Protein AF-A0A1G4YIP1-F1 (afdb_monomer_lite)

Radius of gyration: 13.77 Å; chains: 1; bounding box: 43×29×30 Å

Structure (mmCIF, N/CA/C/O backbone):
data_AF-A0A1G4YIP1-F1
#
_entry.id   AF-A0A1G4YIP1-F1
#
loop_
_atom_site.group_PDB
_atom_site.id
_atom_site.type_symbol
_atom_site.label_atom_id
_atom_site.label_alt_id
_atom_site.label_comp_id
_atom_site.label_asym_id
_atom_site.label_entity_id
_atom_site.label_seq_id
_atom_site.pdbx_PDB_ins_code
_atom_site.Cartn_x
_atom_site.Cartn_y
_atom_site.Cartn_z
_atom_site.occupancy
_atom_site.B_iso_or_equiv
_atom_site.auth_seq_id
_atom_site.auth_comp_id
_atom_site.auth_asym_id
_atom_site.auth_atom_id
_atom_site.pdbx_PDB_model_num
ATOM 1 N N . MET A 1 1 ? 28.352 14.961 5.999 1.00 33.53 1 MET A N 1
ATOM 2 C CA . MET A 1 1 ? 27.282 15.372 5.072 1.00 33.53 1 MET A CA 1
ATOM 3 C C . MET A 1 1 ? 26.196 14.330 5.193 1.00 33.53 1 MET A C 1
ATOM 5 O O . MET A 1 1 ? 26.426 13.199 4.799 1.00 33.53 1 MET A O 1
ATOM 9 N N . ILE A 1 2 ? 25.114 14.660 5.893 1.00 30.39 2 ILE A N 1
ATOM 10 C CA . ILE A 1 2 ? 23.908 13.834 5.896 1.00 30.39 2 ILE A CA 1
ATOM 11 C C . ILE A 1 2 ? 23.089 14.417 4.758 1.00 30.39 2 ILE A C 1
ATOM 13 O O . ILE A 1 2 ? 22.595 15.536 4.883 1.00 30.39 2 ILE A O 1
ATOM 17 N N . ASP A 1 3 ? 23.057 13.719 3.628 1.00 28.06 3 ASP A N 1
ATOM 18 C CA . ASP A 1 3 ? 22.145 14.056 2.548 1.00 28.06 3 ASP A CA 1
ATOM 19 C C . ASP A 1 3 ? 20.732 13.921 3.109 1.00 28.06 3 ASP A C 1
ATOM 21 O O . ASP A 1 3 ? 20.262 12.829 3.434 1.00 28.06 3 ASP A O 1
ATOM 25 N N . ILE A 1 4 ? 20.091 15.070 3.317 1.00 35.44 4 ILE A N 1
ATOM 26 C CA . ILE A 1 4 ? 18.675 15.174 3.642 1.00 35.44 4 ILE A CA 1
ATOM 27 C C . ILE A 1 4 ? 17.959 14.699 2.381 1.00 35.44 4 ILE A C 1
ATOM 29 O O . ILE A 1 4 ? 17.702 15.471 1.460 1.00 35.44 4 ILE A O 1
ATOM 33 N N . VAL A 1 5 ? 17.740 13.384 2.307 1.00 36.22 5 VAL A N 1
ATOM 34 C CA . VAL A 1 5 ? 16.896 12.740 1.307 1.00 36.22 5 VAL A CA 1
ATOM 35 C C . VAL A 1 5 ? 15.584 13.505 1.302 1.00 36.22 5 VAL A C 1
ATOM 37 O O . VAL A 1 5 ? 14.971 13.675 2.357 1.00 36.22 5 VAL A O 1
ATOM 40 N N . ALA A 1 6 ? 15.234 14.016 0.121 1.00 34.22 6 ALA A N 1
ATOM 41 C CA . ALA A 1 6 ? 14.028 14.770 -0.162 1.00 34.22 6 ALA A CA 1
ATOM 42 C C . ALA A 1 6 ? 12.882 14.309 0.742 1.00 34.22 6 ALA A C 1
ATOM 44 O O . ALA A 1 6 ? 12.443 13.158 0.676 1.00 34.22 6 ALA A O 1
ATOM 45 N N . ILE A 1 7 ? 12.420 15.212 1.610 1.00 39.38 7 ILE A N 1
ATOM 46 C CA . ILE A 1 7 ? 11.196 15.034 2.387 1.00 39.38 7 ILE A CA 1
ATOM 47 C C . ILE A 1 7 ? 10.050 15.206 1.384 1.00 39.38 7 ILE A C 1
ATOM 49 O O . ILE A 1 7 ? 9.342 16.210 1.371 1.00 39.38 7 ILE A O 1
ATOM 53 N N . GLY A 1 8 ? 9.919 14.237 0.475 1.00 40.88 8 GLY A N 1
ATOM 54 C CA . GLY A 1 8 ? 8.732 14.064 -0.335 1.00 40.88 8 GLY A CA 1
ATOM 55 C C . GLY A 1 8 ? 7.595 13.877 0.651 1.00 40.88 8 GLY A C 1
ATOM 56 O O . GLY A 1 8 ? 7.626 12.971 1.486 1.00 40.88 8 GLY A O 1
ATOM 57 N N . THR A 1 9 ? 6.640 14.800 0.636 1.00 42.56 9 THR A N 1
ATOM 58 C CA . THR A 1 9 ? 5.477 14.728 1.516 1.00 42.56 9 THR A CA 1
ATOM 59 C C . THR A 1 9 ? 4.752 13.427 1.190 1.00 42.56 9 THR A C 1
ATOM 61 O O . THR A 1 9 ? 4.124 13.309 0.140 1.00 42.56 9 THR A O 1
ATOM 64 N N . LEU A 1 10 ? 4.909 12.428 2.060 1.00 49.25 10 LEU A N 1
ATOM 65 C CA . LEU A 1 10 ? 4.375 11.088 1.869 1.00 49.25 10 LEU A CA 1
ATOM 66 C C . LEU A 1 10 ? 2.867 11.139 2.120 1.00 49.25 10 LEU A C 1
ATOM 68 O O . LEU A 1 10 ? 2.395 10.978 3.248 1.00 49.25 10 LEU A O 1
ATOM 72 N N . LEU A 1 11 ? 2.118 11.463 1.070 1.00 49.31 11 LEU A N 1
ATOM 73 C CA . LEU A 1 11 ? 0.665 11.479 1.096 1.00 49.31 11 LEU A CA 1
ATOM 74 C C . LEU A 1 11 ? 0.182 10.072 0.766 1.00 49.31 11 LEU A C 1
ATOM 76 O O . LEU A 1 11 ? 0.364 9.559 -0.339 1.00 49.31 11 LEU A O 1
ATOM 80 N N . TYR A 1 12 ? -0.434 9.437 1.754 1.00 55.31 12 TYR A N 1
ATOM 81 C CA . TYR A 1 12 ? -1.125 8.176 1.555 1.00 55.31 12 TYR A CA 1
ATOM 82 C C . TYR A 1 12 ? -2.530 8.498 1.082 1.00 55.31 12 TYR A C 1
ATOM 84 O O . TYR A 1 12 ? -3.348 9.009 1.843 1.00 55.31 12 TYR A O 1
ATOM 92 N N . THR A 1 13 ? -2.790 8.270 -0.201 1.00 54.44 13 THR A N 1
ATOM 93 C CA . THR A 1 13 ? -4.113 8.500 -0.782 1.00 54.44 13 THR A CA 1
ATOM 94 C C . THR A 1 13 ? -4.750 7.164 -1.107 1.00 54.44 13 THR A C 1
ATOM 96 O O . THR A 1 13 ? -4.148 6.300 -1.743 1.00 54.44 13 THR A O 1
ATOM 99 N N . LEU A 1 14 ? -5.976 6.996 -0.632 1.00 58.94 14 LEU A N 1
ATOM 100 C CA . LEU A 1 14 ? -6.717 5.745 -0.666 1.00 58.94 14 LEU A CA 1
ATOM 101 C C . LEU A 1 14 ? -7.362 5.601 -2.049 1.00 58.94 14 LEU A C 1
ATOM 103 O O . LEU A 1 14 ? -8.034 6.510 -2.539 1.00 58.94 14 LEU A O 1
ATOM 107 N N . GLY A 1 15 ? -7.071 4.494 -2.728 1.00 56.72 15 GLY A N 1
ATOM 108 C CA . GLY A 1 15 ? -7.300 4.345 -4.159 1.00 56.72 15 GLY A CA 1
ATOM 109 C C . GLY A 1 15 ? -8.763 4.192 -4.566 1.00 56.72 15 GLY A C 1
ATOM 110 O O . GLY A 1 15 ? -9.169 3.089 -4.901 1.00 56.72 15 GLY A O 1
ATOM 111 N N . LYS A 1 16 ? -9.507 5.302 -4.678 1.00 46.88 16 LYS A N 1
ATOM 112 C CA . LYS A 1 16 ? -10.718 5.389 -5.522 1.00 46.88 16 LYS A CA 1
ATOM 113 C C . LYS A 1 16 ? -10.874 6.664 -6.353 1.00 46.88 16 LYS A C 1
ATOM 115 O O . LYS A 1 16 ? -11.898 6.828 -7.010 1.00 46.88 16 LYS A O 1
ATOM 120 N N . ASP A 1 17 ? -9.845 7.499 -6.466 1.00 48.69 17 ASP A N 1
ATOM 121 C CA . ASP A 1 17 ? -9.867 8.610 -7.423 1.00 48.69 17 ASP A CA 1
ATOM 122 C C . ASP A 1 17 ? -9.443 8.160 -8.828 1.00 48.69 17 ASP A C 1
ATOM 124 O O . ASP A 1 17 ? -8.357 8.456 -9.325 1.00 48.69 17 ASP A O 1
ATOM 128 N N . TYR A 1 18 ? -10.343 7.449 -9.514 1.00 45.31 18 TYR A N 1
ATOM 129 C CA . TYR A 1 18 ? -10.217 7.159 -10.951 1.00 45.31 18 TYR A CA 1
ATOM 130 C C . TYR A 1 18 ? -10.092 8.438 -11.798 1.00 45.31 18 TYR A C 1
ATOM 132 O O . TYR A 1 18 ? -9.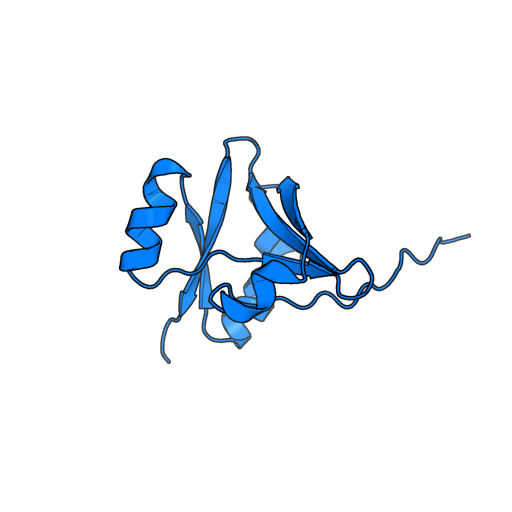487 8.404 -12.867 1.00 45.31 18 TYR A O 1
ATOM 140 N N . LYS A 1 19 ? -10.618 9.575 -11.315 1.00 43.12 19 LYS A N 1
ATOM 141 C CA . LYS A 1 19 ? -10.507 10.880 -11.986 1.00 43.12 19 LYS A CA 1
ATOM 142 C C . LYS A 1 19 ? -9.087 11.456 -11.989 1.00 43.12 19 LYS A C 1
ATOM 144 O O . LYS A 1 19 ? -8.784 12.254 -12.868 1.00 43.12 19 LYS A O 1
ATOM 149 N N . GLU A 1 20 ? -8.219 11.045 -11.064 1.00 52.44 20 GLU A N 1
ATOM 150 C CA . GLU A 1 20 ? -6.845 11.557 -10.977 1.00 52.44 20 GLU A CA 1
ATOM 151 C C . GLU A 1 20 ? -5.807 10.652 -11.650 1.00 52.44 20 GLU A C 1
ATOM 153 O O . GLU A 1 20 ? -4.714 11.123 -11.954 1.00 52.44 20 GLU A O 1
ATOM 158 N N . ARG A 1 21 ? -6.133 9.385 -11.960 1.00 49.97 21 ARG A N 1
ATOM 159 C CA . ARG A 1 21 ? -5.178 8.428 -12.563 1.00 49.97 21 ARG A CA 1
ATOM 160 C C . ARG A 1 21 ? -4.544 8.915 -13.871 1.00 49.97 21 ARG A C 1
ATOM 162 O O . ARG A 1 21 ? -3.428 8.533 -14.181 1.00 49.97 21 ARG A O 1
ATOM 169 N N . GLY A 1 22 ? -5.209 9.795 -14.623 1.00 54.56 22 GLY A N 1
ATOM 170 C CA . GLY A 1 22 ? -4.637 10.373 -15.846 1.00 54.56 22 GLY A CA 1
ATOM 171 C C . GLY A 1 22 ? -3.456 11.329 -15.618 1.00 54.56 22 GLY A C 1
ATOM 172 O O . GLY A 1 22 ? -2.751 11.641 -16.572 1.00 54.56 22 GLY A O 1
ATOM 173 N N . GLN A 1 23 ? -3.241 11.814 -14.389 1.00 67.12 23 GLN A N 1
ATOM 174 C CA . GLN A 1 23 ? -2.188 12.791 -14.073 1.00 67.12 23 GLN A CA 1
ATOM 175 C C . GLN A 1 23 ? -0.969 12.191 -13.369 1.00 67.12 23 GLN A C 1
ATOM 177 O O . GLN A 1 23 ? 0.064 12.859 -13.296 1.00 67.12 23 GLN A O 1
ATOM 182 N N . TRP A 1 24 ? -1.086 10.969 -12.848 1.00 75.19 24 TRP A N 1
ATOM 183 C CA . TRP A 1 24 ? -0.060 10.341 -12.022 1.00 75.19 24 TRP A CA 1
ATOM 184 C C . TRP A 1 24 ? 0.497 9.106 -12.714 1.00 75.19 24 TRP A C 1
ATOM 186 O O . TRP A 1 24 ? -0.244 8.294 -13.260 1.00 75.19 24 TRP A O 1
ATOM 196 N N . LYS A 1 25 ? 1.820 8.958 -12.689 1.00 82.94 25 LYS A N 1
ATOM 197 C CA . LYS A 1 25 ? 2.479 7.755 -13.185 1.00 82.94 25 LYS A CA 1
ATOM 198 C C . LYS A 1 25 ? 2.300 6.640 -12.158 1.00 82.94 25 LYS A C 1
ATOM 200 O O . LYS A 1 25 ? 2.786 6.766 -11.036 1.00 82.94 25 LYS A O 1
ATOM 205 N N . ASP A 1 26 ? 1.629 5.563 -12.549 1.00 85.12 26 ASP A N 1
ATOM 206 C CA . ASP A 1 26 ? 1.477 4.380 -11.706 1.00 85.12 26 ASP A CA 1
ATOM 207 C C . ASP A 1 26 ? 2.751 3.523 -11.751 1.00 85.12 26 ASP A C 1
ATOM 209 O O . ASP A 1 26 ? 3.186 3.059 -12.808 1.00 85.12 26 ASP A O 1
ATOM 213 N N . GLU A 1 27 ? 3.351 3.293 -10.588 1.00 90.44 27 GLU A N 1
ATOM 214 C CA . GLU A 1 27 ? 4.534 2.457 -10.406 1.00 90.44 27 GLU A CA 1
ATOM 215 C C . GLU A 1 27 ? 4.304 1.417 -9.307 1.00 90.44 27 GLU A C 1
ATOM 217 O O . GLU A 1 27 ? 3.413 1.537 -8.466 1.00 90.44 27 GLU A O 1
ATOM 222 N N . LYS A 1 28 ? 5.125 0.367 -9.298 1.00 91.25 28 LYS A N 1
ATOM 223 C CA . LYS A 1 28 ? 5.176 -0.591 -8.191 1.00 91.25 28 LYS A CA 1
ATOM 224 C C . LYS A 1 28 ? 6.386 -0.277 -7.327 1.00 91.25 28 LYS A C 1
ATOM 226 O O . LYS A 1 28 ? 7.494 -0.165 -7.846 1.00 91.25 28 LYS A O 1
ATOM 231 N N . LYS A 1 29 ? 6.184 -0.190 -6.015 1.00 93.00 29 LYS A N 1
ATOM 232 C CA . LYS A 1 29 ? 7.260 -0.111 -5.028 1.00 93.00 29 LYS A CA 1
ATOM 233 C C . LYS A 1 29 ? 7.351 -1.446 -4.313 1.00 93.00 29 LYS A C 1
ATOM 235 O O . LYS A 1 29 ? 6.430 -1.833 -3.596 1.00 93.00 29 LYS A O 1
ATOM 240 N N . LEU A 1 30 ? 8.459 -2.139 -4.548 1.00 95.44 30 LEU A N 1
ATOM 241 C CA . LEU A 1 30 ? 8.792 -3.361 -3.838 1.00 95.44 30 LEU A CA 1
ATOM 242 C C . LEU A 1 30 ? 9.150 -3.012 -2.390 1.00 95.44 30 LEU A C 1
ATOM 244 O O . LEU A 1 30 ? 10.010 -2.163 -2.158 1.00 95.44 30 LEU A O 1
ATOM 248 N N . VAL A 1 31 ? 8.486 -3.653 -1.436 1.00 94.50 31 VAL A N 1
ATOM 249 C CA . VAL A 1 31 ? 8.724 -3.469 -0.002 1.00 94.50 31 VAL A CA 1
ATOM 250 C C . VAL A 1 31 ? 8.763 -4.812 0.722 1.00 94.50 31 VAL A C 1
ATOM 252 O O . VAL A 1 31 ? 8.337 -5.838 0.191 1.00 94.50 31 VAL A O 1
ATOM 255 N N . ASP A 1 32 ? 9.264 -4.795 1.954 1.00 95.06 32 ASP A N 1
ATOM 256 C CA . ASP A 1 32 ? 9.252 -5.955 2.840 1.00 95.06 32 ASP A CA 1
ATOM 257 C C . ASP A 1 32 ? 7.894 -6.155 3.522 1.00 95.06 32 ASP A C 1
ATOM 259 O O . ASP A 1 32 ? 7.107 -5.224 3.700 1.00 95.06 32 ASP A O 1
ATOM 263 N N . TYR A 1 33 ? 7.645 -7.379 3.993 1.00 93.44 33 TYR A N 1
ATOM 264 C CA . TYR A 1 33 ? 6.395 -7.747 4.668 1.00 93.44 33 TYR A CA 1
ATOM 265 C C . TYR A 1 33 ? 6.068 -6.853 5.877 1.00 93.44 33 TYR A C 1
ATOM 267 O O . TYR A 1 33 ? 4.911 -6.480 6.070 1.00 93.44 33 TYR A O 1
ATOM 275 N N . ASN A 1 34 ? 7.089 -6.474 6.656 1.00 93.88 34 ASN A N 1
ATOM 276 C CA . ASN A 1 34 ? 6.962 -5.638 7.859 1.00 93.88 34 ASN A CA 1
ATOM 277 C C . ASN A 1 34 ? 7.017 -4.130 7.565 1.00 93.88 34 ASN A C 1
ATOM 279 O O . ASN A 1 34 ? 6.934 -3.318 8.487 1.00 93.88 34 ASN A O 1
ATOM 283 N N . TRP A 1 35 ? 7.175 -3.736 6.299 1.00 93.88 35 TRP A N 1
ATOM 284 C CA . TRP A 1 35 ? 7.272 -2.332 5.911 1.00 93.88 35 TRP A CA 1
ATOM 285 C C . TRP A 1 35 ? 6.083 -1.474 6.384 1.00 93.88 35 TRP A C 1
ATOM 287 O O . TRP A 1 35 ? 6.332 -0.351 6.826 1.00 93.88 35 TRP A O 1
ATOM 297 N N . PRO A 1 36 ? 4.812 -1.941 6.363 1.00 91.50 36 PRO A N 1
ATOM 298 C CA . PRO A 1 36 ? 3.684 -1.130 6.817 1.00 91.50 36 PRO A CA 1
ATOM 299 C C . PRO A 1 36 ? 3.800 -0.720 8.289 1.00 91.50 36 PRO A C 1
ATOM 301 O O . PRO A 1 36 ? 3.428 0.397 8.641 1.00 91.50 36 PRO A O 1
ATOM 304 N N . ASP A 1 37 ? 4.338 -1.603 9.133 1.00 91.50 37 ASP A N 1
ATOM 305 C CA . ASP A 1 37 ? 4.591 -1.338 10.549 1.00 91.50 37 ASP A CA 1
ATOM 306 C C . ASP A 1 37 ? 5.826 -0.432 10.727 1.00 91.50 37 ASP A C 1
ATOM 308 O O . ASP A 1 37 ? 5.766 0.560 11.445 1.00 91.50 37 ASP A O 1
ATOM 312 N N . GLN A 1 38 ? 6.931 -0.711 10.024 1.00 91.81 38 GLN A N 1
ATOM 313 C CA . GLN A 1 38 ? 8.192 0.037 10.170 1.00 91.81 38 GLN A CA 1
ATOM 314 C C . GLN A 1 38 ? 8.144 1.471 9.620 1.00 91.81 38 GLN A C 1
ATOM 316 O O . GLN A 1 38 ? 8.843 2.349 10.117 1.00 91.81 38 GLN A O 1
ATOM 321 N N . SER A 1 39 ? 7.339 1.714 8.587 1.00 86.38 39 SER A N 1
ATOM 322 C CA . SER A 1 39 ? 7.192 3.032 7.949 1.00 86.38 39 SER A CA 1
ATOM 323 C C . SER A 1 39 ? 6.187 3.953 8.654 1.00 86.38 39 SER A C 1
ATOM 325 O O . SER A 1 39 ? 6.015 5.101 8.239 1.00 86.38 39 SER A O 1
ATOM 327 N N . GLY A 1 40 ? 5.461 3.451 9.662 1.00 87.75 40 GLY A N 1
ATOM 328 C CA . GLY A 1 40 ? 4.308 4.140 10.251 1.00 87.75 40 GLY A CA 1
ATOM 329 C C . GLY A 1 40 ? 3.096 4.230 9.311 1.00 87.75 40 GLY A C 1
ATOM 330 O O . GLY A 1 40 ? 2.132 4.934 9.610 1.00 87.75 40 GLY A O 1
ATOM 331 N N . PHE A 1 41 ? 3.114 3.535 8.164 1.00 88.88 41 PHE A N 1
ATOM 332 C CA . PHE A 1 41 ? 1.984 3.499 7.230 1.00 88.88 41 PHE A CA 1
ATOM 333 C C . PHE A 1 41 ? 0.737 2.932 7.904 1.00 88.88 41 PHE A C 1
ATOM 335 O O . PHE A 1 41 ? -0.348 3.494 7.788 1.00 88.88 41 PHE A O 1
ATOM 342 N N . LYS A 1 42 ? 0.888 1.808 8.609 1.00 89.50 42 LYS A N 1
ATOM 343 C CA . LYS A 1 42 ? -0.221 1.094 9.245 1.00 89.50 42 LYS A CA 1
ATOM 344 C C . LYS A 1 42 ? -0.906 1.932 10.321 1.00 89.50 42 LYS A C 1
ATOM 346 O O . LYS A 1 42 ? -2.128 1.926 10.387 1.00 89.50 42 LYS A O 1
ATOM 351 N N . GLU A 1 43 ? -0.133 2.672 11.111 1.00 89.94 43 GLU A N 1
ATOM 352 C CA . GLU A 1 43 ? -0.653 3.603 12.118 1.00 89.94 43 GLU A CA 1
ATOM 353 C C . GLU A 1 43 ? -1.462 4.724 11.458 1.00 89.94 43 GLU A C 1
ATOM 355 O O . GLU A 1 43 ? -2.637 4.892 11.764 1.00 89.94 43 GLU A O 1
ATOM 360 N N . LYS A 1 44 ? -0.899 5.393 10.446 1.00 87.19 44 LYS A N 1
ATOM 361 C CA . LYS A 1 44 ? -1.603 6.438 9.683 1.00 87.19 44 LYS A CA 1
ATOM 362 C C . LYS A 1 44 ? -2.846 5.930 8.953 1.00 87.19 44 LYS A C 1
ATOM 364 O O . LYS A 1 44 ? -3.809 6.674 8.776 1.00 87.19 44 LYS A O 1
ATOM 369 N N . ALA A 1 45 ? -2.828 4.687 8.478 1.00 87.38 45 ALA A N 1
ATOM 370 C CA . ALA A 1 45 ? -4.000 4.057 7.884 1.00 87.38 45 ALA A CA 1
ATOM 371 C C . ALA A 1 45 ? -5.080 3.814 8.950 1.00 87.38 45 ALA A C 1
ATOM 373 O O . ALA A 1 45 ? -6.248 4.125 8.716 1.00 87.38 45 ALA A O 1
ATOM 374 N N . ALA A 1 46 ? -4.689 3.346 10.138 1.00 89.56 46 ALA A N 1
ATOM 375 C CA . ALA A 1 46 ? -5.593 3.140 11.264 1.00 89.56 46 ALA A CA 1
ATOM 376 C C . ALA A 1 46 ? -6.203 4.455 11.781 1.00 89.56 46 ALA A C 1
ATOM 378 O O . ALA A 1 46 ? -7.406 4.498 12.022 1.00 89.56 46 ALA A O 1
ATOM 379 N N . GLU A 1 47 ? -5.431 5.544 11.860 1.00 88.56 47 GLU A N 1
ATOM 380 C CA . GLU A 1 47 ? -5.934 6.896 12.174 1.00 88.56 47 GLU A CA 1
ATOM 381 C C . GLU A 1 47 ? -7.023 7.361 11.193 1.00 88.56 47 GLU A C 1
ATOM 383 O O . GLU A 1 47 ? -7.938 8.096 11.557 1.00 88.56 47 GLU A O 1
ATOM 388 N N . GLN A 1 48 ? -6.956 6.893 9.944 1.00 84.31 48 GLN A N 1
ATOM 389 C CA . GLN A 1 48 ? -7.954 7.155 8.903 1.00 84.31 48 GLN A CA 1
ATOM 390 C C . GLN A 1 48 ? -9.110 6.135 8.898 1.00 84.31 48 GLN A C 1
ATOM 392 O O . GLN A 1 48 ? -9.989 6.193 8.030 1.00 84.31 48 GLN A O 1
ATOM 397 N N . GLY A 1 49 ? -9.125 5.204 9.855 1.00 89.12 49 GLY A N 1
ATOM 398 C CA . GLY A 1 49 ? -10.139 4.161 10.001 1.00 89.12 49 GLY A CA 1
ATOM 399 C C . GLY A 1 49 ? -9.945 2.972 9.061 1.00 89.12 49 GLY A C 1
ATOM 400 O O . GLY A 1 49 ? -10.927 2.325 8.703 1.00 89.12 49 GLY A O 1
ATOM 401 N N . TYR A 1 50 ? -8.719 2.695 8.614 1.00 90.06 50 TYR A N 1
ATOM 402 C CA . TYR A 1 50 ? -8.408 1.562 7.743 1.00 90.06 50 TYR A CA 1
ATOM 403 C C . TYR A 1 50 ? -7.610 0.482 8.465 1.00 90.06 50 TYR A C 1
ATOM 405 O O . TYR A 1 50 ? -6.623 0.750 9.143 1.00 90.06 50 TYR A O 1
ATOM 413 N N . GLU A 1 51 ? -7.983 -0.766 8.213 1.00 91.88 51 GLU A N 1
ATOM 414 C CA . GLU A 1 51 ? -7.161 -1.929 8.519 1.00 91.88 51 GLU A CA 1
ATOM 415 C C . GLU A 1 51 ? -6.481 -2.408 7.237 1.00 91.88 51 GLU A C 1
ATOM 417 O O . GLU A 1 51 ? -7.150 -2.685 6.236 1.00 91.88 51 GLU A O 1
ATOM 422 N N . VAL A 1 52 ? -5.150 -2.506 7.265 1.00 93.25 52 VAL A N 1
ATOM 423 C CA . VAL A 1 52 ? -4.338 -2.905 6.109 1.00 93.25 52 VAL A CA 1
ATOM 424 C C . VAL A 1 52 ? -3.879 -4.353 6.196 1.00 93.25 52 VAL A C 1
ATOM 426 O O . VAL A 1 52 ? -3.584 -4.874 7.270 1.00 93.25 52 VAL A O 1
ATOM 429 N N . ARG A 1 53 ? -3.779 -5.002 5.037 1.00 94.56 53 ARG A N 1
ATOM 430 C CA . ARG A 1 53 ? -3.310 -6.378 4.895 1.00 94.56 53 ARG A CA 1
ATOM 431 C C . ARG A 1 53 ? -2.677 -6.625 3.532 1.00 94.56 53 ARG A C 1
ATOM 433 O O . ARG A 1 53 ? -3.051 -6.015 2.532 1.00 94.56 53 ARG A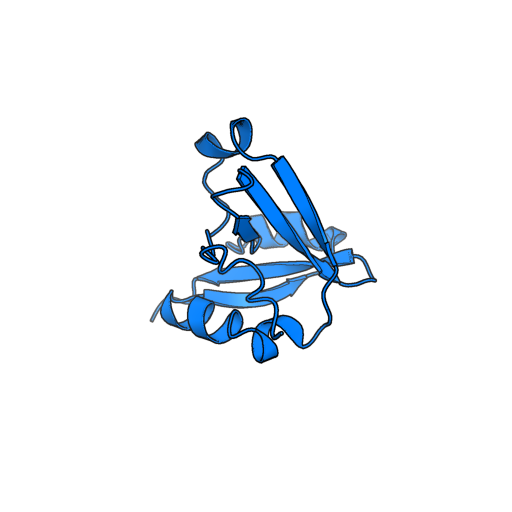 O 1
ATOM 440 N N . TRP A 1 54 ? -1.786 -7.605 3.485 1.00 96.69 54 TRP A N 1
ATOM 441 C CA . TRP A 1 54 ? -1.277 -8.157 2.235 1.00 96.69 54 TRP A CA 1
ATOM 442 C C . TRP A 1 54 ? -2.318 -9.072 1.586 1.00 96.69 54 TRP A C 1
ATOM 444 O O . TRP A 1 54 ? -2.929 -9.919 2.250 1.00 96.69 54 TRP A O 1
ATOM 454 N N . VAL A 1 55 ? -2.532 -8.893 0.285 1.00 95.81 55 VAL A N 1
ATOM 455 C CA . VAL A 1 55 ? -3.497 -9.653 -0.514 1.00 95.81 55 VAL A CA 1
ATOM 456 C C . VAL A 1 55 ? -2.803 -10.211 -1.746 1.00 95.81 55 VAL A C 1
ATOM 458 O O . VAL A 1 55 ? -2.088 -9.495 -2.441 1.00 95.81 55 VAL A O 1
ATOM 461 N N . ARG A 1 56 ? -3.042 -11.492 -2.036 1.00 96.44 56 ARG A N 1
ATOM 462 C CA . ARG A 1 56 ? -2.530 -12.125 -3.252 1.00 96.44 56 ARG A CA 1
ATOM 463 C C . ARG A 1 56 ? -3.057 -11.435 -4.507 1.00 96.44 56 ARG A C 1
ATOM 465 O O . ARG A 1 56 ? -4.234 -11.068 -4.527 1.00 96.44 56 ARG A O 1
ATOM 472 N N . PRO A 1 57 ? -2.243 -11.307 -5.566 1.00 93.75 57 PRO A N 1
ATOM 473 C CA . PRO A 1 57 ? -2.624 -10.563 -6.764 1.00 93.75 57 PRO A CA 1
ATOM 474 C C . PRO A 1 57 ? -3.898 -11.113 -7.425 1.00 93.75 57 PRO A C 1
ATOM 476 O O . PRO A 1 57 ? -4.732 -10.336 -7.879 1.00 93.75 57 PRO A O 1
ATOM 479 N N . ASP A 1 58 ? -4.117 -12.433 -7.397 1.00 95.25 58 ASP A N 1
ATOM 480 C CA . ASP A 1 58 ? -5.325 -13.085 -7.928 1.00 95.25 58 ASP A CA 1
ATOM 481 C C . ASP A 1 58 ? -6.595 -12.803 -7.103 1.00 95.25 58 ASP A C 1
ATOM 483 O O . ASP A 1 58 ? -7.711 -13.023 -7.574 1.00 95.25 58 ASP A O 1
ATOM 487 N N . LYS A 1 59 ? -6.445 -12.313 -5.867 1.00 94.69 59 LYS A N 1
ATOM 488 C CA . LYS A 1 59 ? -7.551 -11.978 -4.961 1.00 94.69 59 LYS A CA 1
ATOM 489 C C . LYS A 1 59 ? -7.845 -10.487 -4.882 1.00 94.69 59 LYS A C 1
ATOM 491 O O . LYS A 1 59 ? -8.864 -10.142 -4.293 1.00 94.69 59 LYS A O 1
ATOM 496 N N . VAL A 1 60 ? -7.017 -9.624 -5.475 1.00 92.25 60 VAL A N 1
ATOM 497 C CA . VAL A 1 60 ? -7.189 -8.162 -5.410 1.00 92.25 60 VAL A CA 1
ATOM 498 C C . VAL A 1 60 ? -8.578 -7.756 -5.896 1.00 92.25 60 VAL A C 1
ATOM 500 O O . VAL A 1 60 ? -9.335 -7.187 -5.119 1.00 92.25 60 VAL A O 1
ATOM 503 N N . ALA A 1 61 ? -8.967 -8.164 -7.108 1.00 89.75 61 ALA A N 1
ATOM 504 C CA . ALA A 1 61 ? -10.270 -7.812 -7.680 1.00 89.75 61 ALA A CA 1
ATOM 505 C C . ALA A 1 61 ? -11.451 -8.284 -6.811 1.00 89.75 61 ALA A C 1
ATOM 507 O O . ALA A 1 61 ? -12.428 -7.564 -6.631 1.00 89.75 61 ALA A O 1
ATOM 508 N N . ALA A 1 6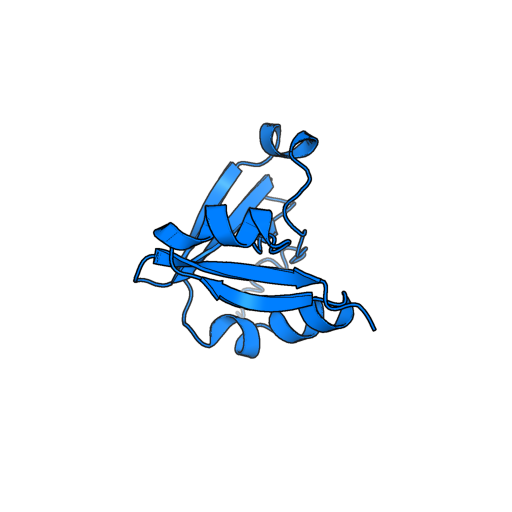2 ? -11.355 -9.480 -6.222 1.00 93.38 62 ALA A N 1
ATOM 509 C CA . ALA A 1 62 ? -12.385 -9.980 -5.313 1.00 93.38 62 ALA A CA 1
ATOM 510 C C . ALA A 1 62 ? -12.461 -9.143 -4.024 1.00 93.38 62 ALA A C 1
ATOM 512 O O . ALA A 1 62 ? -13.552 -8.816 -3.567 1.00 93.38 62 ALA A O 1
ATOM 513 N N . ARG A 1 63 ? -11.314 -8.751 -3.456 1.00 92.44 63 ARG A N 1
ATOM 514 C CA . ARG A 1 63 ? -11.265 -7.910 -2.251 1.00 92.44 63 ARG A CA 1
ATOM 515 C C . ARG A 1 63 ? -11.737 -6.483 -2.514 1.00 92.44 63 ARG A C 1
ATOM 517 O O . ARG A 1 63 ? -12.369 -5.904 -1.636 1.00 92.44 63 ARG A O 1
ATOM 524 N N . GLU A 1 64 ? -11.518 -5.944 -3.710 1.00 89.75 64 GLU A N 1
ATOM 525 C CA . GLU A 1 64 ? -12.082 -4.648 -4.110 1.00 89.75 64 GLU A CA 1
ATOM 526 C C . GLU A 1 64 ? -13.615 -4.643 -4.040 1.00 89.75 64 GLU A C 1
ATOM 528 O O . GLU A 1 64 ? -14.217 -3.694 -3.533 1.00 89.75 64 GLU A O 1
ATOM 533 N N . LEU A 1 65 ? -14.252 -5.740 -4.462 1.00 90.69 65 LEU A N 1
ATOM 534 C CA . LEU A 1 65 ? -15.704 -5.916 -4.348 1.00 90.69 65 LEU A CA 1
ATOM 535 C C . LEU A 1 65 ? -16.178 -6.042 -2.891 1.00 90.69 65 LEU A C 1
ATOM 537 O O . LEU A 1 65 ? -17.308 -5.679 -2.577 1.00 90.69 65 LEU A O 1
ATOM 541 N N . GLU A 1 66 ? -15.314 -6.509 -1.991 1.00 89.25 66 GLU A N 1
ATOM 542 C CA . GLU A 1 66 ? -15.577 -6.603 -0.548 1.00 89.25 66 GLU A CA 1
ATOM 543 C C . GLU A 1 66 ? -15.283 -5.294 0.215 1.00 89.25 66 GLU A C 1
ATOM 545 O O . GLU A 1 66 ? -15.393 -5.246 1.445 1.00 89.25 66 GLU A O 1
ATOM 550 N N . GLY A 1 67 ? -14.916 -4.224 -0.498 1.00 88.38 67 GLY A N 1
ATOM 551 C CA . GLY A 1 67 ? -14.647 -2.909 0.085 1.00 88.38 67 GLY A CA 1
ATOM 552 C C . GLY A 1 67 ? -13.220 -2.720 0.597 1.00 88.38 67 GLY A C 1
ATOM 553 O O . GLY A 1 67 ? -12.997 -1.857 1.445 1.00 88.38 67 GLY A O 1
ATOM 554 N N . TYR A 1 68 ? -12.265 -3.519 0.119 1.00 91.56 68 TYR A N 1
ATOM 555 C CA . TYR A 1 68 ? -10.847 -3.193 0.248 1.00 91.56 68 TYR A CA 1
ATOM 556 C C . TYR A 1 68 ? -10.424 -2.245 -0.876 1.00 91.56 68 TYR A C 1
ATOM 558 O O . TYR A 1 68 ? -10.792 -2.438 -2.027 1.00 91.56 68 TYR A O 1
ATOM 566 N N . ASP A 1 69 ? -9.579 -1.274 -0.569 1.00 90.31 69 ASP A N 1
ATOM 567 C CA . ASP A 1 69 ? -8.944 -0.397 -1.545 1.00 90.31 69 ASP A CA 1
ATOM 568 C C . ASP A 1 69 ? -7.439 -0.701 -1.603 1.00 90.31 69 ASP A C 1
ATOM 570 O O . ASP A 1 69 ? -6.824 -1.096 -0.607 1.00 90.31 69 ASP A O 1
ATOM 574 N N . VAL A 1 70 ? -6.822 -0.537 -2.775 1.00 90.38 70 VAL A N 1
ATOM 575 C CA . VAL A 1 70 ? -5.363 -0.666 -2.918 1.00 90.38 70 VAL A CA 1
ATOM 576 C C . VAL A 1 70 ? -4.685 0.515 -2.230 1.00 90.38 70 VAL A C 1
ATOM 578 O O . VAL A 1 70 ? -5.055 1.674 -2.438 1.00 90.38 70 VAL A O 1
ATOM 581 N N . MET A 1 71 ? -3.693 0.215 -1.394 1.00 88.56 71 MET A N 1
ATOM 582 C CA . MET A 1 71 ? -2.934 1.220 -0.661 1.00 88.56 71 MET A CA 1
ATOM 583 C C . MET A 1 71 ? -1.803 1.761 -1.534 1.00 88.56 71 MET A C 1
ATOM 585 O O . MET A 1 71 ? -1.013 0.997 -2.097 1.00 88.56 71 MET A O 1
ATOM 589 N N . LEU A 1 72 ? -1.732 3.087 -1.639 1.00 87.50 72 LEU A N 1
ATOM 590 C CA . LEU A 1 72 ? -0.799 3.787 -2.513 1.00 87.50 72 LEU A CA 1
ATOM 591 C C . LEU A 1 72 ? 0.074 4.748 -1.707 1.00 87.50 72 LEU A C 1
ATOM 593 O O . LEU A 1 72 ? -0.394 5.444 -0.806 1.00 87.50 72 LEU A O 1
ATOM 597 N N . GLU A 1 73 ? 1.337 4.836 -2.098 1.00 84.12 73 GLU A N 1
ATOM 598 C CA . GLU A 1 73 ? 2.227 5.928 -1.722 1.00 84.12 73 GLU A CA 1
ATOM 599 C C . GLU A 1 73 ? 2.234 6.953 -2.860 1.00 84.12 73 GLU A C 1
ATOM 601 O O . GLU A 1 73 ? 2.607 6.616 -3.984 1.00 84.12 73 GLU A O 1
ATOM 606 N N . ARG A 1 74 ? 1.803 8.194 -2.610 1.00 83.31 74 ARG A N 1
ATOM 607 C CA . ARG A 1 74 ? 1.878 9.265 -3.611 1.00 83.31 74 ARG A CA 1
ATOM 608 C C . ARG A 1 74 ? 3.059 10.185 -3.342 1.00 83.31 74 ARG A C 1
ATOM 610 O O . ARG A 1 74 ? 3.296 10.611 -2.216 1.00 83.31 74 ARG A O 1
ATOM 617 N N . ASP A 1 75 ? 3.754 10.514 -4.419 1.00 80.81 75 ASP A N 1
ATOM 618 C CA . ASP A 1 75 ? 4.861 11.457 -4.469 1.00 80.81 75 ASP A CA 1
ATOM 619 C C . ASP A 1 75 ? 4.441 12.645 -5.335 1.00 80.81 75 ASP A C 1
ATOM 621 O O . ASP A 1 75 ? 4.441 12.568 -6.567 1.00 80.81 75 ASP A O 1
ATOM 625 N N . ALA A 1 76 ? 3.975 13.711 -4.681 1.00 79.25 76 ALA A N 1
ATOM 626 C CA . ALA A 1 76 ? 3.369 14.856 -5.358 1.00 79.25 76 ALA A CA 1
ATOM 627 C C . ALA A 1 76 ? 4.349 15.663 -6.206 1.00 79.25 76 ALA A C 1
ATOM 629 O O . ALA A 1 76 ? 3.939 16.252 -7.206 1.00 79.25 76 ALA A O 1
ATOM 630 N N . GLU A 1 77 ? 5.628 15.654 -5.841 1.00 80.19 77 GLU A N 1
ATOM 631 C CA . GLU A 1 77 ? 6.676 16.316 -6.609 1.00 80.19 77 GLU A CA 1
ATOM 632 C C . GLU A 1 77 ? 6.926 15.564 -7.917 1.00 80.19 77 GLU A C 1
ATOM 634 O O . GLU A 1 77 ? 6.898 16.151 -8.999 1.00 80.19 77 GLU A O 1
ATOM 639 N N . ALA A 1 78 ? 7.072 14.240 -7.827 1.00 79.88 78 ALA A N 1
ATOM 640 C CA . ALA A 1 78 ? 7.308 13.396 -8.991 1.00 79.88 78 ALA A CA 1
ATOM 641 C C . ALA A 1 78 ? 6.032 13.085 -9.799 1.00 79.88 78 ALA A C 1
ATOM 643 O O . ALA A 1 78 ? 6.122 12.519 -10.889 1.00 79.88 78 ALA A O 1
ATOM 644 N N . LYS A 1 79 ? 4.843 13.414 -9.270 1.00 83.44 79 LYS A N 1
ATOM 645 C CA . LYS A 1 79 ? 3.535 12.951 -9.771 1.00 83.44 79 LYS A CA 1
ATOM 646 C C . LYS A 1 79 ? 3.506 11.435 -9.989 1.00 83.44 79 LYS A C 1
ATOM 648 O O . LYS A 1 79 ? 2.994 10.942 -10.994 1.00 83.44 79 LYS A O 1
ATOM 653 N N . VAL A 1 80 ? 4.066 10.685 -9.042 1.00 83.94 80 VAL A N 1
ATOM 654 C CA . VAL A 1 80 ? 4.094 9.216 -9.076 1.00 83.94 80 VAL A CA 1
ATOM 655 C C . VAL A 1 80 ? 3.164 8.662 -8.007 1.00 83.94 80 VAL A C 1
ATOM 657 O O . VAL A 1 80 ? 3.175 9.117 -6.863 1.00 83.94 80 VAL A O 1
ATOM 660 N N . SER A 1 81 ? 2.364 7.664 -8.373 1.00 85.38 81 SER A N 1
ATOM 661 C CA . SER A 1 81 ? 1.631 6.837 -7.423 1.00 85.38 81 SER A CA 1
ATOM 662 C C . SER A 1 81 ? 2.241 5.445 -7.398 1.00 85.38 81 SER A C 1
ATOM 664 O O . SER A 1 81 ? 2.333 4.771 -8.419 1.00 85.38 81 SER A O 1
ATOM 666 N N . ARG A 1 82 ? 2.698 5.016 -6.225 1.00 88.50 82 ARG A N 1
ATOM 667 C CA . ARG A 1 82 ? 3.371 3.737 -6.033 1.00 88.50 82 ARG A CA 1
ATOM 668 C C . ARG A 1 82 ? 2.443 2.758 -5.330 1.00 88.50 82 ARG A C 1
ATOM 670 O O . ARG A 1 82 ? 2.091 2.946 -4.168 1.00 88.50 82 ARG A O 1
ATOM 677 N N . THR A 1 83 ? 2.085 1.687 -6.028 1.00 91.38 83 THR A N 1
ATOM 678 C CA . THR A 1 83 ? 1.435 0.518 -5.433 1.00 91.38 83 THR A CA 1
ATOM 679 C C . THR A 1 83 ? 2.460 -0.262 -4.628 1.00 91.38 83 THR A C 1
ATOM 681 O O . THR A 1 83 ? 3.503 -0.655 -5.156 1.00 91.38 83 THR A O 1
ATOM 684 N N . LEU A 1 84 ? 2.159 -0.492 -3.355 1.00 92.69 84 LEU A N 1
ATOM 685 C CA . LEU A 1 84 ? 3.032 -1.221 -2.443 1.00 92.69 84 LEU A CA 1
ATOM 686 C C . LEU A 1 84 ? 2.870 -2.724 -2.681 1.00 92.69 84 LEU A C 1
ATOM 688 O O . LEU A 1 84 ? 1.769 -3.264 -2.531 1.00 92.69 84 LEU A O 1
ATOM 692 N N . VAL A 1 85 ? 3.959 -3.390 -3.068 1.00 95.94 85 VAL A N 1
ATOM 693 C CA . VAL A 1 85 ? 3.961 -4.822 -3.392 1.00 95.94 85 VAL A CA 1
ATOM 694 C C . VAL A 1 85 ? 5.098 -5.564 -2.698 1.00 95.94 85 VAL A C 1
ATOM 696 O O . VAL A 1 85 ? 6.182 -5.016 -2.513 1.00 95.94 85 VAL A O 1
ATOM 699 N N . LEU A 1 86 ? 4.863 -6.826 -2.352 1.00 96.31 86 LEU A N 1
ATOM 700 C CA . LEU A 1 86 ? 5.904 -7.752 -1.907 1.00 96.31 86 LEU A CA 1
ATOM 701 C C . LEU A 1 86 ? 6.590 -8.429 -3.098 1.00 96.31 86 LEU A C 1
ATOM 703 O O . LEU A 1 86 ? 6.112 -8.372 -4.234 1.00 96.31 86 LEU A O 1
ATOM 707 N N . TRP A 1 87 ? 7.703 -9.115 -2.829 1.00 95.00 87 TRP A N 1
ATOM 708 C CA . TRP A 1 87 ? 8.484 -9.840 -3.842 1.00 95.00 87 TRP A CA 1
ATOM 709 C C . TRP A 1 87 ? 7.690 -10.953 -4.537 1.00 95.00 87 TRP A C 1
ATOM 711 O O . TRP A 1 87 ? 7.940 -11.247 -5.703 1.00 95.00 87 TRP A O 1
ATOM 721 N N . ASP A 1 88 ? 6.714 -11.539 -3.843 1.00 92.88 88 ASP A N 1
ATOM 722 C CA . ASP A 1 88 ? 5.815 -12.574 -4.360 1.00 92.88 88 ASP A CA 1
ATOM 723 C C . ASP A 1 88 ? 4.593 -11.994 -5.099 1.00 92.88 88 ASP A C 1
ATOM 725 O O . ASP A 1 88 ? 3.721 -12.731 -5.560 1.00 92.88 88 ASP A O 1
ATOM 729 N N . GLY A 1 89 ? 4.527 -10.666 -5.231 1.00 93.62 89 GLY A N 1
ATOM 730 C CA . GLY A 1 89 ? 3.458 -9.957 -5.919 1.00 93.62 89 GLY A CA 1
ATOM 731 C C . GLY A 1 89 ? 2.220 -9.682 -5.067 1.00 93.62 89 GLY A C 1
ATOM 732 O O . GLY A 1 89 ? 1.249 -9.150 -5.609 1.00 93.62 89 GLY A O 1
ATOM 733 N N . ASN A 1 90 ? 2.223 -9.999 -3.764 1.00 96.50 90 ASN A N 1
ATOM 734 C CA . ASN A 1 90 ? 1.145 -9.559 -2.877 1.00 96.50 90 ASN A CA 1
ATOM 735 C C . ASN A 1 90 ? 1.064 -8.029 -2.853 1.00 96.50 90 ASN A C 1
ATOM 737 O O . ASN A 1 90 ? 2.083 -7.345 -2.803 1.00 96.50 90 ASN A O 1
ATOM 741 N N . VAL A 1 91 ? -0.154 -7.500 -2.844 1.00 95.94 91 VAL A N 1
ATOM 742 C CA . VAL A 1 91 ? -0.454 -6.067 -2.856 1.00 95.94 91 VAL A CA 1
ATOM 743 C C . VAL A 1 91 ? -0.958 -5.647 -1.481 1.00 95.94 91 VAL A C 1
ATOM 745 O O . VAL A 1 91 ? -1.754 -6.368 -0.869 1.00 95.94 91 VAL A O 1
ATOM 748 N N . LEU A 1 92 ? -0.513 -4.491 -0.985 1.00 95.06 92 LEU A N 1
ATOM 749 C CA . LEU A 1 92 ? -1.070 -3.929 0.242 1.00 95.06 92 LEU A CA 1
ATOM 750 C C . LEU A 1 92 ? -2.455 -3.359 -0.058 1.00 95.06 92 LEU A C 1
ATOM 752 O O . LEU A 1 92 ? -2.611 -2.462 -0.887 1.00 95.06 92 LEU A O 1
ATOM 756 N N . MET A 1 93 ? -3.464 -3.867 0.634 1.00 94.50 93 MET A N 1
ATOM 757 C CA . MET A 1 93 ? -4.828 -3.362 0.554 1.00 94.50 93 MET A CA 1
ATOM 758 C C . MET A 1 93 ? -5.309 -2.957 1.939 1.00 94.50 93 MET A C 1
ATOM 760 O O . MET A 1 93 ? -4.883 -3.533 2.937 1.00 94.50 93 MET A O 1
ATOM 764 N N . GLY A 1 94 ? -6.209 -1.987 2.006 1.00 92.62 94 GLY A N 1
ATOM 765 C CA . GLY A 1 94 ? -6.810 -1.510 3.243 1.00 92.62 94 GLY A CA 1
ATOM 766 C C . GLY A 1 94 ? -8.321 -1.485 3.131 1.00 92.62 94 GLY A C 1
ATOM 767 O O . GLY A 1 94 ? -8.854 -1.110 2.096 1.00 92.62 94 GLY A O 1
ATOM 768 N N . ARG A 1 95 ? -9.023 -1.887 4.185 1.00 92.88 95 ARG A N 1
ATOM 769 C CA . ARG A 1 95 ? -10.483 -1.793 4.264 1.00 92.88 95 ARG A CA 1
ATOM 770 C C . ARG A 1 95 ? -10.860 -0.838 5.373 1.00 92.88 95 ARG A C 1
ATOM 772 O O . ARG A 1 95 ? -10.276 -0.891 6.451 1.00 92.88 95 ARG A O 1
ATOM 779 N N . LYS A 1 96 ? -11.863 -0.003 5.117 1.00 90.06 96 LYS A N 1
ATOM 780 C CA . LYS A 1 96 ? -12.399 0.887 6.138 1.00 90.06 96 LYS A CA 1
ATOM 781 C C . LYS A 1 96 ? -13.134 0.068 7.200 1.00 90.06 96 LYS A C 1
ATOM 783 O O . LYS A 1 96 ? -14.115 -0.611 6.889 1.00 90.06 96 L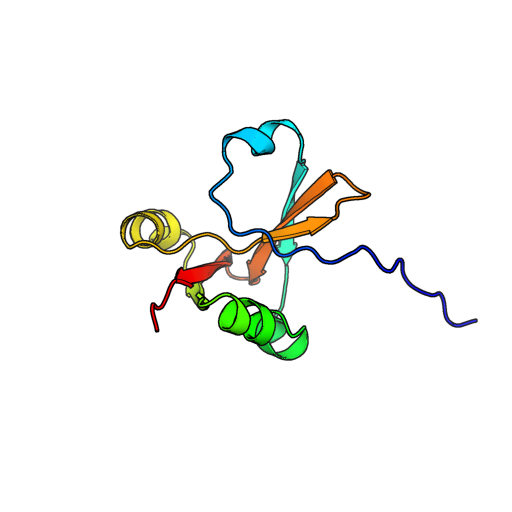YS A O 1
ATOM 788 N N . VAL A 1 97 ? -12.655 0.126 8.432 1.00 85.69 97 VAL A N 1
ATOM 789 C CA . VAL A 1 97 ? -13.299 -0.466 9.602 1.00 85.69 97 VAL A CA 1
A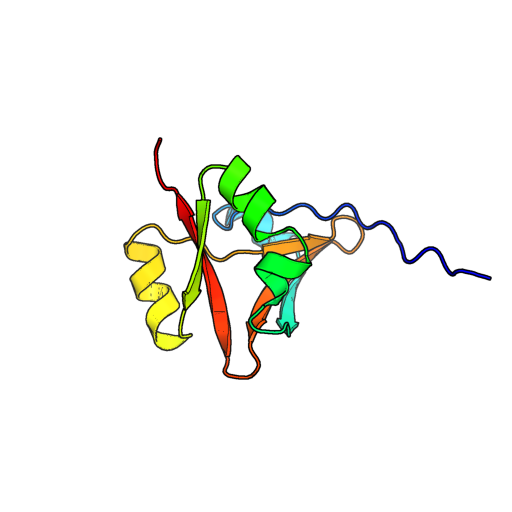TOM 790 C C . VAL A 1 97 ? -13.993 0.695 10.303 1.00 85.69 97 VAL A C 1
ATOM 792 O O . VAL A 1 97 ? -13.336 1.585 10.833 1.00 85.69 97 VAL A O 1
ATOM 795 N N . GLN A 1 98 ? -15.321 0.773 10.179 1.00 64.06 98 GLN A N 1
ATOM 796 C CA . GLN A 1 98 ? -16.094 1.785 10.903 1.00 64.06 98 GLN A CA 1
ATOM 797 C C . GLN A 1 98 ? -15.908 1.556 12.408 1.00 64.06 98 GLN A C 1
ATOM 799 O O . GLN A 1 98 ? -16.158 0.445 12.877 1.00 64.06 98 GLN A O 1
ATOM 804 N N . SER A 1 99 ? -15.484 2.601 13.123 1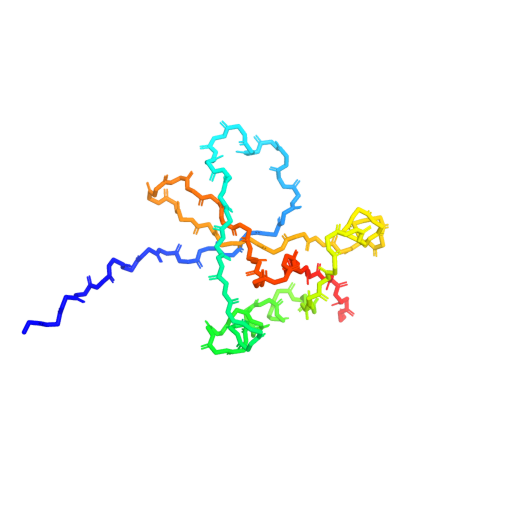.00 51.34 99 SER A N 1
ATOM 805 C CA . SER A 1 99 ? -15.752 2.767 14.557 1.00 51.34 99 SER A CA 1
ATOM 806 C C . SER A 1 99 ? -17.060 3.520 14.741 1.00 51.34 99 SER A C 1
ATOM 808 O O . SER A 1 99 ? -17.306 4.447 13.932 1.00 51.34 99 SER A O 1
#

Foldseek 3Di:
DPPPDPVQVFDWDWPDPPVCVVQAAEAADEDDPCCCVVVCVQVVCVVVQKHKDWAAPVCPVVVVVVAKTFIWTARPVRSYTYFYAYPNGTTIIIHRHDD

Secondary structure (DSSP, 8-state):
---------EEEEES--TTTTTTSEEEEEE--TTHHHHTSHHHHHHHTTEEEEEE-GGGHHHHHHTTEEEEEEEETTTTEEEEEE-TT--EEEEEE---

pLDDT: mean 79.21, std 19.97, range [28.06, 96.69]

Sequence (99 aa):
MIDIVAIGTLLYTLGKDYKERGQWKDEKKLVDYNWPDQSGFKEKAAEQGYEVRWVRPDKVAARELEGYDVMLERDAEAKVSRTLVLWDGNVLMGRKVQS